Protein AF-A0A7G8ING2-F1 (afdb_monomer_lite)

Structure (mmCIF, N/CA/C/O backbone):
data_AF-A0A7G8ING2-F1
#
_entry.id   AF-A0A7G8ING2-F1
#
loop_
_atom_site.group_PDB
_atom_site.id
_atom_site.type_symbol
_atom_site.label_atom_id
_atom_site.label_alt_id
_atom_site.label_comp_id
_atom_site.label_asym_id
_atom_site.label_entity_id
_atom_site.label_seq_id
_atom_site.pdbx_PDB_ins_code
_atom_site.Cartn_x
_atom_site.Cartn_y
_atom_site.Cartn_z
_atom_site.occupancy
_atom_site.B_iso_or_equiv
_atom_site.auth_seq_id
_atom_site.auth_comp_id
_atom_site.auth_asym_id
_atom_site.auth_atom_id
_atom_site.pdbx_PDB_model_num
ATOM 1 N N . MET A 1 1 ? 24.746 0.618 13.694 1.00 43.81 1 MET A N 1
ATOM 2 C CA . MET A 1 1 ? 23.678 1.635 13.690 1.00 43.81 1 MET A CA 1
ATOM 3 C C . MET A 1 1 ? 23.930 2.465 12.447 1.00 43.81 1 MET A C 1
ATOM 5 O O . MET A 1 1 ? 24.952 3.132 12.414 1.00 43.81 1 MET A O 1
ATOM 9 N N . LEU A 1 2 ? 23.138 2.274 11.389 1.00 44.28 2 LEU A N 1
ATOM 10 C CA . LEU A 1 2 ? 23.275 3.047 10.148 1.00 44.28 2 LEU A CA 1
ATOM 11 C C . LEU A 1 2 ? 22.860 4.497 10.439 1.00 44.28 2 LEU A C 1
ATOM 13 O O . LEU A 1 2 ? 21.831 4.705 11.087 1.00 44.28 2 LEU A O 1
ATOM 17 N N . SER A 1 3 ? 23.682 5.474 10.047 1.00 44.00 3 SER A N 1
ATOM 18 C CA . SER A 1 3 ? 23.336 6.896 10.156 1.00 44.00 3 SER A CA 1
ATOM 19 C C . SER A 1 3 ? 22.284 7.239 9.099 1.00 44.00 3 SER A C 1
ATOM 21 O O . SER A 1 3 ? 22.276 6.646 8.023 1.00 44.00 3 SER A O 1
ATOM 23 N N . ALA A 1 4 ? 21.414 8.219 9.362 1.00 53.69 4 ALA A N 1
ATOM 24 C CA . ALA A 1 4 ? 20.434 8.707 8.381 1.00 53.69 4 ALA A CA 1
ATOM 25 C C . ALA A 1 4 ? 21.091 9.242 7.088 1.00 53.69 4 ALA A C 1
ATOM 27 O O . ALA A 1 4 ? 20.434 9.352 6.059 1.00 53.69 4 ALA A O 1
ATOM 28 N N . GLU A 1 5 ? 22.385 9.555 7.149 1.00 47.75 5 GLU A N 1
ATOM 29 C CA . GLU A 1 5 ? 23.207 10.048 6.039 1.00 47.75 5 GLU A CA 1
ATOM 30 C C . GLU A 1 5 ? 23.749 8.918 5.141 1.00 47.75 5 GLU A C 1
ATOM 32 O O . GLU A 1 5 ? 24.146 9.186 4.010 1.00 47.75 5 GLU A O 1
ATOM 37 N N . ASP A 1 6 ? 23.707 7.663 5.610 1.00 48.12 6 ASP A N 1
ATOM 38 C CA . ASP A 1 6 ? 24.101 6.463 4.853 1.00 48.12 6 ASP A CA 1
ATOM 39 C C . ASP A 1 6 ? 22.902 5.777 4.171 1.00 48.12 6 ASP A C 1
ATOM 41 O O . ASP A 1 6 ? 23.068 4.778 3.472 1.00 48.12 6 ASP A O 1
ATOM 45 N N . ALA A 1 7 ? 21.683 6.287 4.386 1.00 48.53 7 ALA A N 1
ATOM 46 C CA . ALA A 1 7 ? 20.473 5.780 3.753 1.00 48.53 7 ALA A CA 1
ATOM 47 C C . ALA A 1 7 ? 20.445 6.208 2.280 1.00 48.53 7 ALA A C 1
ATOM 49 O O . ALA A 1 7 ? 19.848 7.221 1.907 1.00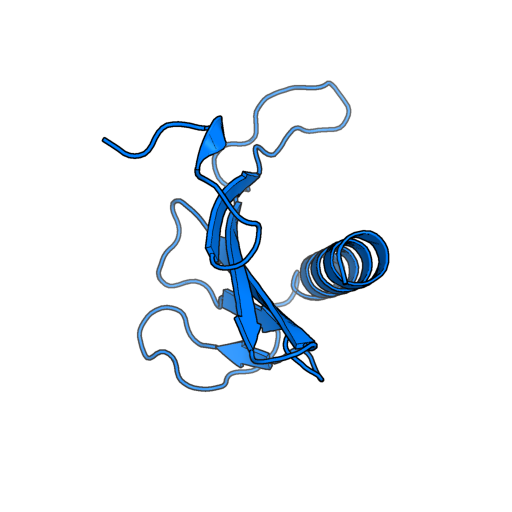 48.53 7 ALA A O 1
ATOM 50 N N . THR A 1 8 ? 21.096 5.435 1.414 1.00 54.00 8 THR A N 1
ATOM 51 C CA . THR A 1 8 ? 20.773 5.480 -0.008 1.00 54.00 8 THR A CA 1
ATOM 52 C C . THR A 1 8 ? 19.318 5.011 -0.161 1.00 54.00 8 THR A C 1
ATOM 54 O O . THR A 1 8 ? 18.892 4.092 0.539 1.00 54.00 8 THR A O 1
ATOM 57 N N . PRO A 1 9 ? 18.506 5.587 -1.067 1.00 55.00 9 PRO A N 1
ATOM 58 C CA . PRO A 1 9 ? 17.146 5.101 -1.345 1.00 55.00 9 PRO A CA 1
ATOM 59 C C . PRO A 1 9 ? 17.133 3.691 -1.974 1.00 55.00 9 PRO A C 1
ATOM 61 O O . PRO A 1 9 ? 16.134 3.287 -2.567 1.00 55.00 9 PRO A O 1
ATOM 64 N N . GLU A 1 10 ? 18.262 2.983 -1.919 1.00 61.47 10 GLU A N 1
ATOM 65 C CA . GLU A 1 10 ? 18.465 1.641 -2.439 1.00 61.47 10 GLU A CA 1
ATOM 66 C C . GLU A 1 10 ? 17.671 0.630 -1.616 1.00 61.47 10 GLU A C 1
ATOM 68 O O . GLU A 1 10 ? 17.087 -0.248 -2.240 1.00 61.47 10 GLU A O 1
ATOM 73 N N . ASP A 1 11 ? 17.536 0.854 -0.299 1.00 74.81 11 ASP A N 1
ATOM 74 C CA . ASP A 1 11 ? 16.621 0.152 0.607 1.00 74.81 11 ASP A CA 1
ATOM 75 C C . ASP A 1 11 ? 16.118 1.112 1.710 1.00 74.81 11 ASP A C 1
ATOM 77 O O . ASP A 1 11 ? 16.890 1.616 2.526 1.00 74.81 11 ASP A O 1
ATOM 81 N N . TYR A 1 12 ? 14.812 1.386 1.750 1.00 87.50 12 TYR A N 1
ATOM 82 C CA . TYR A 1 12 ? 14.165 2.206 2.780 1.00 87.50 12 TYR A CA 1
ATOM 83 C C . TYR A 1 12 ? 13.047 1.425 3.459 1.00 87.50 12 TYR A C 1
ATOM 85 O O . TYR A 1 12 ? 12.189 0.855 2.789 1.00 87.50 12 TYR A O 1
ATOM 93 N N . GLN A 1 13 ? 13.002 1.496 4.788 1.00 91.50 13 GLN A N 1
ATOM 94 C CA . GLN A 1 13 ? 11.871 1.035 5.581 1.00 91.50 13 GLN A CA 1
ATOM 95 C C . GLN A 1 13 ? 11.377 2.174 6.471 1.00 91.50 13 GLN A C 1
ATOM 97 O O . GLN A 1 13 ? 12.160 2.842 7.149 1.00 91.50 13 GLN A O 1
ATOM 102 N N . GLY A 1 14 ? 10.069 2.403 6.470 1.00 93.75 14 GLY A N 1
ATOM 103 C CA . GLY A 1 14 ? 9.440 3.454 7.256 1.00 93.75 14 GLY A CA 1
ATOM 104 C C . GLY A 1 14 ? 7.993 3.142 7.606 1.00 93.75 14 GLY A C 1
ATOM 105 O O . GLY A 1 14 ? 7.410 2.172 7.129 1.00 93.75 14 GLY A O 1
ATOM 106 N N . ARG A 1 15 ? 7.403 3.993 8.447 1.00 95.88 15 ARG A N 1
ATOM 107 C CA . ARG A 1 15 ? 5.997 3.903 8.858 1.00 95.88 15 ARG A CA 1
ATOM 108 C C . ARG A 1 15 ? 5.245 5.135 8.372 1.00 95.88 15 ARG A C 1
ATOM 110 O O . ARG A 1 15 ? 5.683 6.263 8.595 1.00 95.88 15 ARG A O 1
ATOM 117 N N . ILE A 1 16 ? 4.109 4.918 7.723 1.00 95.50 16 ILE A N 1
ATOM 118 C CA . ILE A 1 16 ? 3.161 5.961 7.343 1.00 95.50 16 ILE A CA 1
ATOM 119 C C . ILE A 1 16 ? 2.112 6.041 8.446 1.00 95.50 16 ILE A C 1
ATOM 121 O O . ILE A 1 16 ? 1.292 5.140 8.616 1.00 95.50 16 ILE A O 1
ATOM 125 N N . GLU A 1 17 ? 2.155 7.136 9.197 1.00 97.31 17 GLU A N 1
ATOM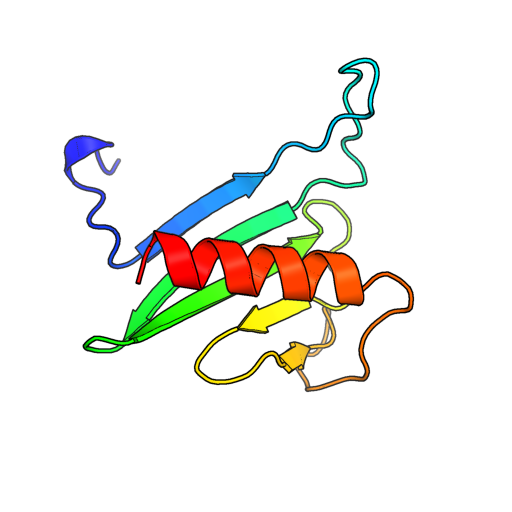 126 C CA . GLU A 1 17 ? 1.226 7.395 10.286 1.00 97.31 17 GLU A CA 1
ATOM 127 C C . GLU A 1 17 ? -0.104 7.945 9.768 1.00 97.31 17 GLU A C 1
ATOM 129 O O . GLU A 1 17 ? -0.168 9.068 9.260 1.00 97.31 17 GLU A O 1
ATOM 134 N N . CYS A 1 18 ? -1.186 7.185 9.933 1.00 95.44 18 CYS A N 1
ATOM 135 C CA . CYS A 1 18 ? -2.502 7.632 9.495 1.00 95.44 18 CYS A CA 1
ATOM 136 C C . CYS A 1 18 ? -3.130 8.637 10.475 1.00 95.44 18 CYS A C 1
ATOM 138 O O . CYS A 1 18 ? -3.050 8.501 11.707 1.00 95.44 18 CYS A O 1
ATOM 140 N N . ARG A 1 19 ? -3.786 9.653 9.909 1.00 97.25 19 ARG A N 1
ATOM 141 C CA . ARG A 1 19 ? -4.596 10.638 10.626 1.00 97.25 19 ARG A CA 1
ATOM 142 C C . ARG A 1 19 ? -5.912 10.868 9.896 1.00 97.25 19 ARG A C 1
ATOM 144 O O . ARG A 1 19 ? -5.957 10.764 8.670 1.00 97.25 19 ARG A O 1
ATOM 151 N N . ASN A 1 20 ? -6.967 11.193 10.636 1.00 95.81 20 ASN A N 1
ATOM 152 C CA . ASN A 1 20 ? -8.234 11.611 10.037 1.00 95.81 20 ASN A CA 1
ATOM 153 C C . ASN A 1 20 ? -8.186 13.081 9.569 1.00 95.81 20 ASN A C 1
ATOM 155 O O . ASN A 1 20 ? -7.169 13.762 9.714 1.00 95.81 20 ASN A O 1
ATOM 159 N N . GLY A 1 21 ? -9.293 13.576 9.003 1.00 95.69 21 GLY A N 1
ATOM 160 C CA . GLY A 1 21 ? -9.401 14.958 8.513 1.00 95.69 21 GLY A CA 1
ATOM 161 C C . GLY A 1 21 ? -9.227 16.034 9.592 1.00 95.69 21 GLY A C 1
ATOM 162 O O . GLY A 1 21 ? -8.826 17.147 9.269 1.00 95.69 21 GLY A O 1
ATOM 163 N N . GLU A 1 22 ? -9.446 15.683 10.859 1.00 97.38 22 GLU A N 1
ATOM 164 C CA . GLU A 1 22 ? -9.249 16.558 12.023 1.00 97.38 22 GLU A CA 1
ATOM 165 C C . GLU A 1 22 ? -7.813 16.472 12.584 1.00 97.38 22 GLU A C 1
ATOM 167 O O . GLU A 1 22 ? -7.456 17.164 13.535 1.00 97.38 22 GLU A O 1
ATOM 172 N N . GLY A 1 23 ? -6.957 15.624 11.998 1.00 96.12 23 GLY A N 1
ATOM 173 C CA . GLY A 1 23 ? -5.570 15.416 12.420 1.00 96.12 23 GLY A CA 1
ATOM 174 C C . GLY A 1 23 ? -5.389 14.410 13.563 1.00 96.12 23 GLY A C 1
ATOM 175 O O . GLY A 1 23 ? -4.255 14.198 14.017 1.00 96.12 23 GLY A O 1
ATOM 176 N N . GLU A 1 24 ? -6.462 13.759 14.015 1.00 98.00 24 GLU A N 1
ATOM 177 C CA . GLU A 1 24 ? -6.416 12.744 15.069 1.00 98.00 24 GLU A CA 1
ATOM 178 C C . GLU A 1 24 ? -5.739 11.468 14.570 1.00 98.00 24 GLU A C 1
ATOM 180 O O . GLU A 1 24 ? -5.873 11.081 13.410 1.00 98.00 24 GLU A O 1
ATOM 185 N N . ARG A 1 25 ? -4.995 10.805 15.458 1.00 97.12 25 ARG A N 1
ATOM 186 C CA . ARG A 1 25 ? -4.184 9.634 15.119 1.00 97.12 25 ARG A CA 1
ATOM 187 C C . ARG A 1 25 ? -5.044 8.373 14.983 1.00 97.12 25 ARG A C 1
ATOM 189 O O . ARG A 1 25 ? -5.695 7.993 15.948 1.00 97.12 25 ARG A O 1
ATOM 196 N N . LEU A 1 26 ? -4.944 7.692 13.839 1.00 96.69 26 LEU A N 1
ATOM 197 C CA . LEU A 1 26 ? -5.586 6.398 13.564 1.00 96.69 26 LEU A CA 1
ATOM 198 C C . LEU A 1 26 ? -4.516 5.306 13.439 1.00 96.69 26 LEU A C 1
ATOM 200 O O . LEU A 1 26 ? -4.001 5.052 12.352 1.00 96.69 26 LEU A O 1
ATOM 204 N N . ARG A 1 27 ? -4.104 4.712 14.562 1.00 95.94 27 ARG A N 1
ATOM 205 C CA . ARG A 1 27 ? -2.977 3.755 14.595 1.00 95.94 27 ARG A CA 1
ATOM 206 C C . ARG A 1 27 ? -3.283 2.470 13.834 1.00 95.94 27 ARG A C 1
ATOM 208 O O . ARG A 1 27 ? -2.414 1.920 13.176 1.00 95.94 27 ARG A O 1
ATOM 215 N N . GLU A 1 28 ? -4.533 2.035 13.884 1.00 94.75 28 GLU A N 1
ATOM 216 C CA . GLU A 1 28 ? -5.040 0.843 13.213 1.00 94.75 28 GLU A CA 1
ATOM 217 C C . GLU A 1 28 ? -4.958 0.929 11.682 1.00 94.75 28 GLU A C 1
ATOM 219 O O . GLU A 1 28 ? -4.994 -0.100 11.010 1.00 94.75 28 GLU A O 1
ATOM 224 N N . LEU A 1 29 ? -4.828 2.140 11.132 1.00 94.38 29 LEU A N 1
ATOM 225 C CA . LEU A 1 29 ? -4.680 2.386 9.698 1.00 94.38 29 LEU A CA 1
ATOM 226 C C . LEU A 1 29 ? -3.234 2.684 9.284 1.00 94.38 29 LEU A C 1
ATOM 228 O O . LEU A 1 29 ? -2.999 3.135 8.162 1.00 94.38 29 LEU A O 1
ATOM 232 N N . ASP A 1 30 ? -2.270 2.468 10.176 1.00 96.38 30 ASP A N 1
ATOM 233 C CA . ASP A 1 30 ? -0.866 2.639 9.839 1.00 96.38 30 ASP A CA 1
ATOM 234 C C . ASP A 1 30 ? -0.383 1.631 8.826 1.00 96.38 30 ASP A C 1
ATOM 236 O O . ASP A 1 30 ? -0.724 0.445 8.872 1.00 96.38 30 ASP A O 1
ATOM 240 N N . LEU A 1 31 ? 0.505 2.124 7.970 1.00 96.88 31 LEU A N 1
ATOM 241 C CA . LEU A 1 31 ? 1.177 1.300 6.991 1.00 96.88 31 LEU A CA 1
ATOM 242 C C . LEU A 1 31 ? 2.669 1.246 7.276 1.00 96.88 31 LEU A C 1
ATOM 244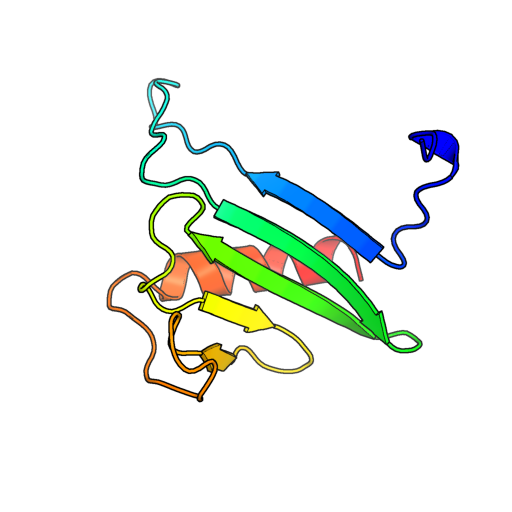 O O . LEU A 1 31 ? 3.299 2.257 7.592 1.00 96.88 31 LEU A O 1
ATOM 248 N N . GLU A 1 32 ? 3.235 0.067 7.103 1.00 96.69 32 GLU A N 1
ATOM 249 C CA . GLU A 1 32 ? 4.658 -0.108 6.873 1.00 96.69 32 GLU A CA 1
ATOM 250 C C . GLU A 1 32 ? 4.927 0.090 5.382 1.00 96.69 32 GLU A C 1
ATOM 252 O O . GLU A 1 32 ? 4.202 -0.426 4.527 1.00 96.69 32 GLU A O 1
ATOM 257 N N . LEU A 1 33 ? 5.945 0.891 5.082 1.00 96.25 33 LEU A N 1
ATOM 258 C CA . LEU A 1 33 ? 6.444 1.142 3.740 1.00 96.25 33 LEU A CA 1
ATOM 259 C C . LEU A 1 33 ? 7.848 0.566 3.642 1.00 96.25 33 LEU A C 1
ATOM 261 O O . LEU A 1 33 ? 8.756 1.021 4.336 1.00 96.25 33 LEU A O 1
ATOM 265 N N . GLU A 1 34 ? 8.027 -0.361 2.715 1.00 94.69 34 GLU A N 1
ATOM 266 C CA . GLU A 1 34 ? 9.340 -0.815 2.271 1.00 94.69 34 GLU A CA 1
ATOM 267 C C . GLU A 1 34 ? 9.551 -0.353 0.834 1.00 94.69 34 GLU A C 1
ATOM 269 O O . GLU A 1 34 ? 8.641 -0.442 0.011 1.00 94.69 34 GLU A O 1
ATOM 274 N N . MET A 1 35 ? 10.735 0.151 0.511 1.00 92.56 35 MET A N 1
ATOM 275 C CA . MET A 1 35 ? 11.124 0.534 -0.842 1.00 92.56 35 MET A CA 1
ATOM 276 C C . MET A 1 35 ? 12.503 -0.019 -1.143 1.00 92.56 35 MET A C 1
ATOM 278 O O . MET A 1 35 ? 13.386 0.069 -0.298 1.00 92.56 35 MET A O 1
ATOM 282 N N . TYR A 1 36 ? 12.690 -0.528 -2.353 1.00 88.31 36 TYR A N 1
ATOM 283 C CA . TYR A 1 36 ? 13.986 -1.017 -2.805 1.00 88.31 36 TYR A CA 1
ATOM 284 C C . TYR A 1 36 ? 14.154 -0.822 -4.308 1.00 88.31 36 TYR A C 1
ATOM 286 O O . TYR A 1 36 ? 13.184 -0.887 -5.079 1.00 88.31 36 TYR A O 1
ATOM 294 N N . ARG A 1 37 ? 15.392 -0.602 -4.758 1.00 87.19 37 ARG A N 1
ATOM 295 C CA . ARG A 1 37 ? 15.702 -0.492 -6.192 1.00 87.19 37 ARG A CA 1
ATOM 296 C C . ARG A 1 37 ? 16.267 -1.791 -6.746 1.00 87.19 37 ARG A C 1
ATOM 298 O O . ARG A 1 37 ? 17.220 -2.355 -6.226 1.00 87.19 37 ARG A O 1
ATOM 305 N N . SER A 1 38 ? 15.702 -2.239 -7.866 1.00 82.88 38 SER A N 1
ATOM 306 C CA . SER A 1 38 ? 16.263 -3.319 -8.677 1.00 82.88 38 SER A CA 1
ATOM 307 C C . SER A 1 38 ? 16.727 -2.737 -10.010 1.00 82.88 38 SER A C 1
ATOM 309 O O . SER A 1 38 ? 15.929 -2.476 -10.913 1.00 82.88 38 SER A O 1
ATOM 311 N N . GLY A 1 39 ? 18.026 -2.450 -10.115 1.00 85.69 39 GLY A N 1
ATOM 312 C CA . GLY A 1 39 ? 18.556 -1.652 -11.220 1.00 85.69 39 GLY A CA 1
ATOM 313 C C . GLY A 1 39 ? 17.992 -0.229 -11.184 1.00 85.69 39 GLY A C 1
ATOM 314 O O . GLY A 1 39 ? 18.165 0.479 -10.197 1.00 85.69 39 GLY A O 1
ATOM 315 N N . VAL A 1 40 ? 17.308 0.186 -12.253 1.00 83.62 40 VAL A N 1
ATOM 316 C CA . VAL A 1 40 ? 16.649 1.507 -12.335 1.00 83.62 40 VAL A CA 1
ATOM 317 C C . VAL A 1 40 ? 15.208 1.496 -11.818 1.00 83.62 40 VAL A C 1
ATOM 319 O O . VAL A 1 40 ? 14.621 2.556 -11.615 1.00 83.62 40 VAL A O 1
ATOM 322 N N . GLU A 1 41 ? 14.630 0.316 -11.589 1.00 88.00 41 GLU A N 1
ATOM 323 C CA . GLU A 1 41 ? 13.231 0.173 -11.193 1.00 88.00 41 GLU A CA 1
ATOM 324 C C . GLU A 1 41 ? 13.071 0.297 -9.678 1.00 88.00 41 GLU A C 1
ATOM 326 O O . GLU A 1 41 ? 13.667 -0.460 -8.908 1.00 88.00 41 GLU A O 1
ATOM 331 N N . LEU A 1 42 ? 12.209 1.221 -9.251 1.00 90.12 42 LEU A N 1
ATOM 332 C CA . LEU A 1 42 ? 11.759 1.318 -7.867 1.00 90.12 42 LEU A CA 1
ATOM 333 C C . LEU A 1 42 ? 10.620 0.326 -7.619 1.00 90.12 42 LEU A C 1
ATOM 335 O O . LEU A 1 42 ? 9.593 0.366 -8.308 1.00 90.12 42 LEU A O 1
ATOM 339 N N . ASN A 1 43 ? 10.780 -0.514 -6.604 1.00 92.50 43 ASN A N 1
ATOM 340 C CA . ASN A 1 43 ? 9.746 -1.389 -6.072 1.00 92.50 43 ASN A CA 1
ATOM 341 C C . ASN A 1 43 ? 9.372 -0.911 -4.671 1.00 92.50 43 ASN A C 1
ATOM 343 O O . ASN A 1 43 ? 10.211 -0.361 -3.956 1.00 92.50 43 ASN A O 1
ATOM 347 N N . LEU A 1 44 ? 8.121 -1.126 -4.275 1.00 95.19 44 LEU A N 1
ATOM 348 C CA . LEU A 1 44 ? 7.696 -0.866 -2.905 1.00 95.19 44 LEU A CA 1
ATOM 349 C C . LEU A 1 44 ? 6.684 -1.891 -2.408 1.00 95.19 44 LEU A C 1
ATOM 351 O O . LEU A 1 44 ? 5.968 -2.494 -3.210 1.00 95.19 44 LEU A O 1
ATOM 355 N N . THR A 1 45 ? 6.606 -2.032 -1.092 1.00 96.06 45 THR A N 1
ATOM 356 C CA . THR A 1 45 ? 5.588 -2.803 -0.382 1.00 96.06 45 THR A CA 1
ATOM 357 C C . THR A 1 45 ? 4.858 -1.881 0.589 1.00 96.06 45 THR A C 1
ATOM 359 O O . THR A 1 45 ? 5.488 -1.092 1.291 1.00 96.06 45 THR A O 1
ATOM 362 N N . LEU A 1 46 ? 3.529 -1.974 0.624 1.00 97.19 46 LEU A N 1
ATOM 363 C CA . LEU A 1 46 ? 2.681 -1.396 1.663 1.00 97.19 46 LEU A CA 1
ATOM 364 C C . LEU A 1 46 ? 2.008 -2.535 2.434 1.00 97.19 46 LEU A C 1
ATOM 366 O O . LEU A 1 46 ? 1.243 -3.303 1.846 1.00 97.19 46 LEU A O 1
ATOM 370 N N . ALA A 1 47 ? 2.265 -2.619 3.735 1.00 96.44 47 ALA A N 1
ATOM 371 C CA . ALA A 1 47 ? 1.661 -3.595 4.643 1.00 96.44 47 ALA A CA 1
ATOM 372 C C . ALA A 1 47 ? 0.997 -2.887 5.831 1.00 96.44 47 ALA A C 1
ATOM 374 O O . ALA A 1 47 ? 1.321 -1.741 6.128 1.00 96.44 47 ALA A O 1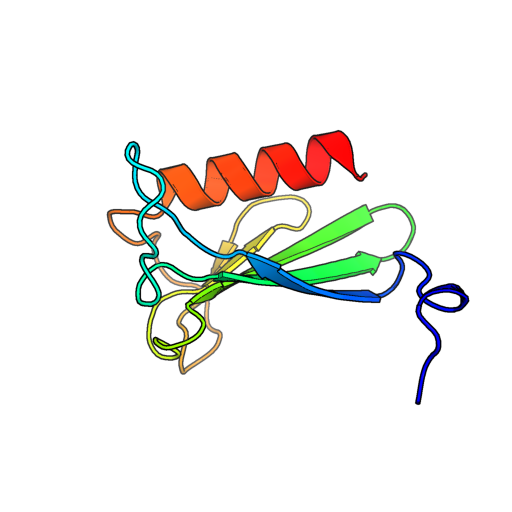
ATOM 375 N N . TRP A 1 48 ? 0.052 -3.541 6.505 1.00 95.56 48 TRP A N 1
ATOM 376 C CA . TRP A 1 48 ? -0.624 -2.973 7.675 1.00 95.56 48 TRP A CA 1
ATOM 377 C C . TRP A 1 48 ? 0.200 -3.224 8.938 1.00 95.56 48 TRP A C 1
ATOM 379 O O . TRP A 1 48 ? 0.410 -4.378 9.301 1.00 95.56 48 TRP A O 1
ATOM 389 N N . ALA A 1 49 ? 0.610 -2.160 9.633 1.00 95.31 49 ALA A N 1
ATOM 390 C CA . ALA A 1 49 ? 1.601 -2.255 10.712 1.00 95.31 49 ALA A CA 1
ATOM 391 C C . ALA A 1 49 ? 1.183 -3.184 11.865 1.00 95.31 49 ALA A C 1
ATOM 393 O O . ALA A 1 49 ? 1.988 -3.949 12.382 1.00 95.31 49 ALA A O 1
ATOM 394 N N . ASP A 1 50 ? -0.091 -3.133 12.255 1.00 94.44 50 ASP A N 1
ATOM 395 C CA . ASP A 1 50 ? -0.620 -3.894 13.393 1.00 94.44 50 ASP A CA 1
ATOM 396 C C . ASP A 1 50 ? -1.615 -4.991 12.946 1.00 94.44 50 ASP A C 1
ATOM 398 O O . ASP A 1 50 ? -2.380 -5.515 13.756 1.00 94.44 50 ASP A O 1
ATOM 402 N N . GLN A 1 51 ? -1.649 -5.324 11.646 1.00 94.31 51 GLN A N 1
ATOM 403 C CA . GLN A 1 51 ? -2.584 -6.301 11.062 1.00 94.31 51 GLN A CA 1
ATOM 404 C C . GLN A 1 51 ? -1.874 -7.216 10.039 1.00 94.31 51 GLN A C 1
ATOM 406 O O . GLN A 1 51 ? -2.186 -7.147 8.846 1.00 94.31 51 GLN A O 1
ATOM 411 N N . PRO A 1 52 ? -0.934 -8.076 10.479 1.00 90.75 52 PRO A N 1
ATOM 412 C CA . PRO A 1 52 ? -0.067 -8.856 9.587 1.00 90.75 52 PRO A CA 1
ATOM 413 C C . PRO A 1 52 ? -0.821 -9.848 8.692 1.00 90.75 52 PRO A C 1
ATOM 415 O O . PRO A 1 52 ? -0.343 -10.171 7.612 1.00 90.75 52 PRO A O 1
ATOM 418 N N . ASP A 1 53 ? -2.016 -10.285 9.092 1.00 94.12 53 ASP A N 1
ATOM 419 C CA . ASP A 1 53 ? -2.829 -11.227 8.312 1.00 94.12 53 ASP A CA 1
ATOM 420 C C . ASP A 1 53 ? -3.552 -10.551 7.133 1.00 94.12 53 ASP A C 1
ATOM 422 O O . ASP A 1 53 ? -4.066 -11.218 6.232 1.00 94.12 53 ASP A O 1
ATOM 426 N N . ARG A 1 54 ? -3.637 -9.211 7.120 1.00 95.69 54 ARG A N 1
ATOM 427 C CA . ARG A 1 54 ? -4.300 -8.496 6.024 1.00 95.69 54 ARG A CA 1
ATOM 428 C C . ARG A 1 54 ? -3.433 -8.519 4.766 1.00 95.69 54 ARG A C 1
ATOM 430 O O . ARG A 1 54 ? -2.212 -8.426 4.860 1.00 95.69 54 ARG A O 1
ATOM 437 N N . PRO A 1 55 ? -4.054 -8.553 3.571 1.00 97.50 55 PRO A N 1
ATOM 438 C CA . PRO A 1 55 ? -3.309 -8.475 2.328 1.00 97.50 55 PRO A CA 1
ATOM 439 C C . PRO A 1 55 ? -2.394 -7.249 2.266 1.00 97.50 55 PRO A C 1
ATOM 441 O O . PRO A 1 55 ? -2.830 -6.126 2.536 1.00 97.50 55 PRO A O 1
ATOM 444 N N . MET A 1 56 ? -1.150 -7.474 1.853 1.00 97.38 56 MET A N 1
ATOM 445 C CA . MET A 1 56 ? -0.160 -6.438 1.579 1.00 97.38 56 MET A CA 1
ATOM 446 C C . MET A 1 56 ? -0.066 -6.170 0.075 1.00 97.38 56 MET A C 1
ATOM 448 O O . MET A 1 56 ? -0.296 -7.056 -0.755 1.00 97.38 56 MET A O 1
ATOM 452 N N . LEU A 1 57 ? 0.273 -4.937 -0.286 1.00 98.12 57 LEU A N 1
ATOM 453 C CA . LEU A 1 57 ? 0.433 -4.515 -1.670 1.00 98.12 57 LEU A CA 1
ATOM 454 C C . LEU A 1 57 ? 1.914 -4.446 -2.016 1.00 98.12 57 LEU A C 1
ATOM 456 O O . LEU A 1 57 ? 2.624 -3.590 -1.500 1.00 98.12 57 LEU A O 1
ATOM 460 N N . TRP A 1 58 ? 2.350 -5.262 -2.966 1.00 96.69 58 TRP A N 1
ATOM 461 C CA . TRP A 1 58 ? 3.625 -5.069 -3.642 1.00 96.69 58 TRP A CA 1
ATOM 462 C C . TRP A 1 58 ? 3.422 -4.313 -4.955 1.00 96.69 58 TRP A C 1
ATOM 464 O O . TRP A 1 58 ? 2.483 -4.583 -5.706 1.00 96.69 58 TRP A O 1
ATOM 4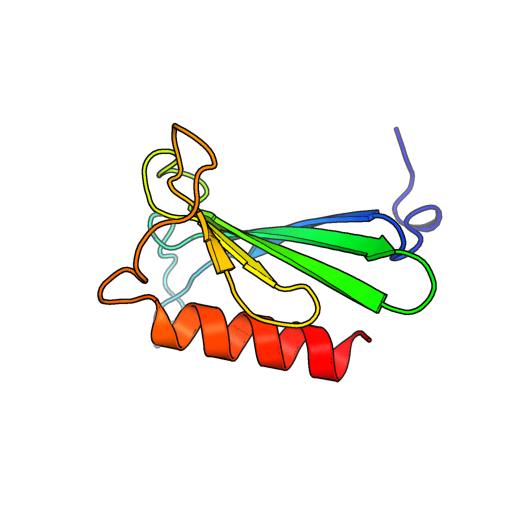74 N N . HIS A 1 59 ? 4.309 -3.373 -5.261 1.00 95.62 59 HIS A N 1
ATOM 475 C CA . HIS A 1 59 ? 4.255 -2.583 -6.482 1.00 95.62 59 HIS A CA 1
ATOM 476 C C . HIS A 1 59 ? 5.645 -2.457 -7.120 1.00 95.62 59 HIS A C 1
ATOM 478 O O . HIS A 1 59 ? 6.368 -1.488 -6.892 1.00 95.62 59 HIS A O 1
ATOM 484 N N . GLY A 1 60 ? 5.981 -3.415 -7.987 1.00 92.31 60 GLY A N 1
ATOM 485 C CA . GLY A 1 60 ? 6.999 -3.253 -9.031 1.00 92.31 60 GLY A CA 1
ATOM 486 C C . GLY A 1 60 ? 6.369 -2.664 -10.290 1.00 92.31 60 GLY A C 1
ATOM 487 O O . GLY A 1 60 ? 5.598 -1.714 -10.196 1.00 92.31 60 GLY A O 1
ATOM 488 N N . GLN A 1 61 ? 6.600 -3.243 -11.471 1.00 90.00 61 GLN A N 1
ATOM 489 C CA . GLN A 1 61 ? 5.995 -2.762 -12.728 1.00 90.00 61 GLN A CA 1
ATOM 490 C C . GLN A 1 61 ? 4.455 -2.676 -12.674 1.00 90.00 61 GLN A C 1
ATOM 492 O O . GLN A 1 61 ? 3.864 -1.723 -13.186 1.00 90.00 61 GLN A O 1
ATOM 497 N N . HIS A 1 62 ? 3.815 -3.635 -12.000 1.00 93.19 62 HIS A N 1
ATOM 498 C CA . HIS A 1 62 ? 2.370 -3.687 -11.779 1.00 93.19 62 HIS A CA 1
ATOM 499 C C . HIS A 1 62 ? 2.059 -3.965 -10.300 1.00 93.19 62 HIS A C 1
ATOM 501 O O . HIS A 1 62 ? 2.844 -4.660 -9.650 1.00 93.19 62 HIS A O 1
ATOM 507 N N . PRO A 1 63 ? 0.928 -3.461 -9.769 1.00 96.75 63 PRO A N 1
ATOM 508 C CA . PRO A 1 63 ? 0.500 -3.781 -8.414 1.00 96.75 63 PRO A CA 1
ATOM 509 C C . PRO A 1 63 ? 0.099 -5.258 -8.298 1.00 96.75 63 PRO A C 1
ATOM 511 O O . PRO A 1 63 ? -0.594 -5.806 -9.161 1.00 96.75 63 PRO A O 1
ATOM 514 N N . VAL A 1 64 ? 0.518 -5.895 -7.208 1.00 97.88 64 VAL A N 1
ATOM 515 C CA . VAL A 1 64 ? 0.179 -7.271 -6.845 1.00 97.88 64 VAL A CA 1
ATOM 516 C C . VAL A 1 64 ? -0.208 -7.302 -5.374 1.00 97.88 64 VAL A C 1
ATOM 518 O O . VAL A 1 64 ? 0.571 -6.914 -4.509 1.00 97.88 64 VAL A O 1
ATOM 521 N N . TRP A 1 65 ? -1.406 -7.806 -5.094 1.00 98.25 65 TRP A N 1
ATOM 522 C CA . TRP A 1 65 ? -1.836 -8.106 -3.734 1.00 98.25 65 TRP A CA 1
ATOM 523 C C . TRP A 1 65 ? -1.332 -9.476 -3.319 1.00 98.25 65 TRP A C 1
ATOM 525 O O . TRP A 1 65 ? -1.460 -10.441 -4.080 1.00 98.25 65 TRP A O 1
ATOM 535 N N . MET A 1 66 ? -0.766 -9.547 -2.124 1.00 98.00 66 MET A N 1
ATOM 536 C CA . MET A 1 66 ? -0.280 -10.772 -1.509 1.00 98.00 66 MET A CA 1
ATOM 537 C C . MET A 1 66 ? -0.987 -10.969 -0.177 1.00 98.00 66 MET A C 1
ATOM 539 O O . MET A 1 66 ? -1.192 -10.021 0.573 1.00 98.00 66 MET A O 1
ATOM 543 N N . ASP A 1 67 ? -1.380 -12.202 0.090 1.00 96.88 67 ASP A N 1
ATOM 544 C CA . ASP A 1 67 ? -1.891 -12.639 1.377 1.00 96.88 67 ASP A CA 1
ATOM 545 C C . ASP A 1 67 ? -0.835 -12.413 2.470 1.00 96.88 67 ASP A C 1
ATOM 547 O O . ASP A 1 67 ? 0.339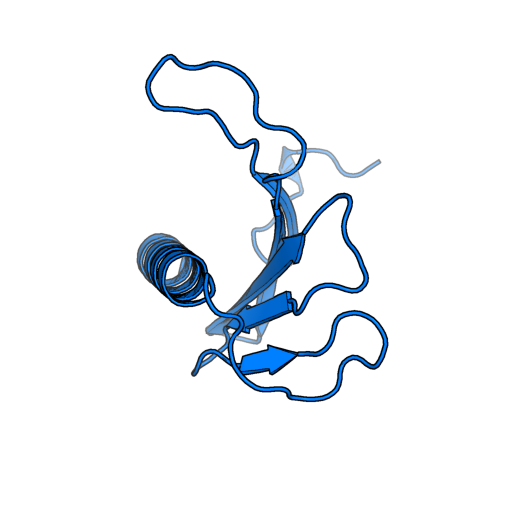 -12.727 2.262 1.00 96.88 67 ASP A O 1
ATOM 551 N N . GLY A 1 68 ? -1.254 -11.838 3.600 1.00 90.94 68 GLY A N 1
ATOM 552 C CA . GLY A 1 68 ? -0.349 -11.390 4.659 1.00 90.94 68 GLY A CA 1
ATOM 553 C C . GLY A 1 68 ? 0.392 -12.534 5.356 1.00 90.94 68 GLY A C 1
ATOM 554 O O . GLY A 1 68 ? 1.562 -12.401 5.704 1.00 90.94 68 GLY A O 1
ATOM 555 N N . GLU A 1 69 ? -0.260 -13.692 5.470 1.00 91.75 69 GLU A N 1
ATOM 556 C CA . GLU A 1 69 ? 0.296 -14.873 6.132 1.00 91.75 69 GLU A CA 1
ATOM 557 C C . GLU A 1 69 ? 1.140 -15.726 5.173 1.00 91.75 69 GLU A C 1
ATOM 559 O O . GLU A 1 69 ? 2.262 -16.125 5.484 1.00 91.75 69 GLU A O 1
ATOM 564 N N . SER A 1 70 ? 0.614 -16.023 3.982 1.00 93.50 70 SER A N 1
ATOM 565 C CA . SER A 1 70 ? 1.251 -16.961 3.051 1.00 93.50 70 SER A CA 1
ATOM 566 C C . SER A 1 70 ? 2.188 -16.312 2.032 1.00 93.50 70 SER A C 1
ATOM 568 O O . SER A 1 70 ? 2.911 -17.032 1.336 1.00 93.50 70 SER A O 1
ATOM 570 N N . GLY A 1 71 ? 2.133 -14.986 1.867 1.00 91.00 71 GLY A N 1
ATOM 571 C CA . GLY A 1 71 ? 2.861 -14.244 0.832 1.00 91.00 71 GLY A CA 1
ATOM 572 C C . GLY A 1 71 ? 2.414 -14.566 -0.601 1.00 91.00 71 GLY A C 1
ATOM 573 O O . GLY A 1 71 ? 3.027 -14.119 -1.571 1.00 91.00 71 GLY A O 1
ATOM 574 N N . LYS A 1 72 ? 1.359 -15.370 -0.777 1.00 96.31 72 LYS A N 1
ATOM 575 C CA . LYS A 1 72 ? 0.858 -15.760 -2.098 1.00 96.31 72 LYS A CA 1
ATOM 576 C C . LYS A 1 72 ? -0.041 -14.681 -2.666 1.00 96.31 72 LYS A C 1
ATOM 578 O O . LYS A 1 72 ? -0.774 -14.017 -1.943 1.00 96.31 72 LYS A O 1
ATOM 583 N N . ARG A 1 73 ? -0.052 -14.563 -3.992 1.00 97.69 73 ARG A N 1
ATOM 584 C CA . ARG A 1 73 ? -0.952 -13.641 -4.687 1.00 97.69 73 ARG A CA 1
ATOM 585 C C . ARG A 1 73 ? -2.414 -13.898 -4.305 1.00 97.69 73 ARG A C 1
ATOM 587 O O . ARG A 1 73 ? -2.879 -15.034 -4.386 1.00 97.69 73 ARG A O 1
ATOM 594 N N . CYS A 1 74 ? -3.138 -12.834 -3.982 1.00 97.56 74 CYS A N 1
ATOM 595 C CA . CYS A 1 74 ? -4.561 -12.863 -3.660 1.00 97.56 74 CYS A CA 1
ATOM 596 C C . CYS A 1 74 ? -5.333 -11.781 -4.440 1.00 97.56 74 CYS A C 1
ATOM 598 O O . CYS A 1 74 ? -4.773 -11.058 -5.272 1.00 97.56 74 CYS A O 1
ATOM 600 N N . SER A 1 75 ? -6.649 -11.713 -4.231 1.00 96.69 75 SER A N 1
ATOM 601 C CA . SER A 1 75 ? -7.483 -10.623 -4.744 1.00 96.69 75 SER A CA 1
ATOM 602 C C . SER A 1 75 ? -7.285 -9.348 -3.925 1.00 96.69 75 SER A C 1
ATOM 604 O O . SER A 1 75 ? -7.062 -9.420 -2.719 1.00 96.69 75 SER A O 1
ATOM 606 N N . SER A 1 76 ? -7.448 -8.188 -4.565 1.00 96.31 76 SER A N 1
ATOM 607 C CA . SER A 1 76 ? -7.457 -6.900 -3.863 1.00 96.31 76 SER A CA 1
ATOM 608 C C . SER A 1 76 ? -8.515 -6.888 -2.748 1.00 96.31 76 SER A C 1
ATOM 610 O O . SER A 1 76 ? -9.637 -7.355 -2.988 1.00 96.31 76 SER A O 1
ATOM 612 N N . PRO A 1 77 ? -8.192 -6.383 -1.542 1.00 94.75 77 PRO A N 1
ATOM 613 C CA . PRO A 1 77 ? -9.185 -6.176 -0.498 1.00 94.75 77 PRO A CA 1
ATOM 614 C C . PRO A 1 77 ? -10.152 -5.047 -0.893 1.00 94.75 77 PRO A C 1
ATOM 616 O O . PRO A 1 77 ? -9.879 -4.251 -1.792 1.00 94.75 77 PRO A O 1
ATOM 619 N N . ALA A 1 78 ? -11.297 -4.954 -0.212 1.00 93.31 78 ALA A N 1
ATOM 620 C CA . ALA A 1 78 ? -12.340 -3.974 -0.541 1.00 93.31 78 ALA A CA 1
ATOM 621 C C . ALA A 1 78 ? -11.841 -2.514 -0.501 1.00 93.31 78 ALA A C 1
ATOM 623 O O . ALA A 1 78 ? -12.304 -1.669 -1.265 1.00 93.31 78 ALA A O 1
ATOM 624 N N . ASP A 1 79 ? -10.871 -2.231 0.362 1.00 89.00 79 ASP A N 1
ATOM 625 C CA . ASP A 1 79 ? -10.209 -0.943 0.553 1.00 89.00 79 ASP A CA 1
ATOM 626 C C . ASP A 1 79 ? -8.847 -0.848 -0.163 1.00 89.00 79 ASP A C 1
ATOM 628 O O . ASP A 1 79 ? -8.042 0.031 0.139 1.00 89.00 79 ASP A O 1
ATOM 632 N N . GLY A 1 80 ? -8.577 -1.719 -1.141 1.00 94.50 80 GLY A N 1
ATOM 633 C CA . GLY A 1 80 ? -7.285 -1.775 -1.826 1.00 94.50 80 GLY A CA 1
ATOM 634 C C . GLY A 1 80 ? -7.025 -0.627 -2.808 1.00 94.50 80 GLY A C 1
ATOM 635 O O . GLY A 1 80 ? -5.886 -0.185 -2.964 1.00 94.50 80 GLY A O 1
ATOM 636 N N . ALA A 1 81 ? -8.061 -0.082 -3.452 1.00 96.12 81 ALA A N 1
ATOM 637 C CA . ALA A 1 81 ? -7.886 0.942 -4.490 1.00 96.12 81 ALA A CA 1
ATOM 638 C C . ALA A 1 81 ? -7.155 2.221 -4.005 1.00 96.12 81 ALA A C 1
ATOM 640 O O . ALA A 1 81 ? -6.275 2.712 -4.722 1.00 96.12 81 ALA A O 1
ATOM 641 N N . PRO A 1 82 ? -7.439 2.768 -2.804 1.00 94.88 82 PRO A N 1
ATOM 642 C CA . PRO A 1 82 ? -6.638 3.841 -2.216 1.00 94.88 82 PRO A CA 1
ATOM 643 C C . PRO A 1 82 ? -5.153 3.497 -2.033 1.00 94.88 82 PRO A C 1
ATOM 645 O O . PRO A 1 82 ? -4.306 4.338 -2.342 1.00 94.88 82 PRO A O 1
ATOM 648 N N . LEU A 1 83 ? -4.824 2.279 -1.586 1.00 95.81 83 LEU A N 1
ATOM 649 C CA . LEU A 1 83 ? -3.437 1.839 -1.390 1.00 95.81 83 LEU A CA 1
ATOM 650 C C . LEU A 1 83 ? -2.701 1.720 -2.729 1.00 95.81 83 LEU A C 1
ATOM 652 O O . LEU A 1 83 ? -1.578 2.204 -2.855 1.00 95.81 83 LEU A O 1
ATOM 656 N N . GLU A 1 84 ? -3.350 1.180 -3.764 1.00 97.75 84 GLU A N 1
ATOM 657 C CA . GLU A 1 84 ? -2.788 1.161 -5.122 1.00 97.75 84 GLU A CA 1
ATOM 658 C C . GLU A 1 84 ? -2.531 2.573 -5.658 1.00 97.75 84 GLU A C 1
ATOM 660 O O . GLU A 1 84 ? -1.500 2.840 -6.282 1.00 97.75 84 GLU A O 1
ATOM 665 N N . ALA A 1 85 ? -3.454 3.505 -5.407 1.00 97.06 85 ALA A N 1
ATOM 666 C CA . ALA A 1 85 ? -3.291 4.894 -5.811 1.00 97.06 85 ALA A CA 1
ATOM 667 C C . ALA A 1 85 ? -2.148 5.593 -5.056 1.00 97.06 85 ALA A C 1
ATOM 669 O O . ALA A 1 85 ? -1.435 6.397 -5.661 1.00 97.06 85 ALA A O 1
ATOM 670 N N . LEU A 1 86 ? -1.962 5.301 -3.764 1.00 96.00 86 LEU A N 1
ATOM 671 C CA . LEU A 1 86 ? -0.835 5.789 -2.967 1.00 96.00 86 LEU A CA 1
ATOM 672 C C . LEU A 1 86 ? 0.491 5.230 -3.493 1.00 96.00 86 LEU A C 1
ATOM 674 O O . LEU A 1 86 ? 1.378 6.010 -3.831 1.00 96.00 86 LEU A O 1
ATOM 678 N N . ALA A 1 87 ? 0.595 3.909 -3.650 1.00 95.62 87 ALA A N 1
ATOM 679 C CA . ALA A 1 87 ? 1.774 3.230 -4.183 1.00 95.62 87 ALA A CA 1
ATOM 680 C C . ALA A 1 87 ? 2.190 3.789 -5.551 1.00 95.62 87 ALA A C 1
ATOM 682 O O . ALA A 1 87 ? 3.350 4.141 -5.765 1.00 95.62 87 ALA A O 1
ATOM 683 N N . ARG A 1 88 ? 1.228 3.964 -6.465 1.00 95.94 88 ARG A N 1
ATOM 684 C CA . ARG A 1 88 ? 1.483 4.555 -7.785 1.00 95.94 88 ARG A CA 1
ATOM 685 C C . ARG A 1 88 ? 2.026 5.983 -7.690 1.00 95.94 88 ARG A C 1
ATOM 687 O O . ARG A 1 88 ? 2.919 6.337 -8.454 1.00 95.94 88 ARG A O 1
ATOM 694 N N . ARG A 1 89 ? 1.501 6.804 -6.772 1.00 95.81 89 ARG A N 1
ATOM 695 C CA . ARG A 1 89 ? 1.982 8.180 -6.552 1.00 95.81 89 ARG A CA 1
ATOM 696 C C . ARG A 1 89 ? 3.383 8.207 -5.950 1.00 95.81 89 ARG A C 1
ATOM 698 O O . ARG A 1 89 ? 4.203 8.979 -6.427 1.00 95.81 89 ARG A O 1
ATOM 705 N N . LEU A 1 90 ? 3.663 7.356 -4.961 1.00 93.31 90 LEU A N 1
ATOM 706 C CA . LEU A 1 90 ? 4.999 7.224 -4.375 1.00 93.31 90 LEU A CA 1
ATOM 707 C C . LEU A 1 90 ? 6.021 6.841 -5.450 1.00 93.31 90 LEU A C 1
ATOM 709 O O . LEU A 1 90 ? 7.020 7.536 -5.603 1.00 93.31 90 LEU A O 1
ATOM 713 N N . ARG A 1 91 ? 5.726 5.823 -6.272 1.00 91.88 91 ARG A N 1
ATOM 714 C CA . ARG A 1 91 ? 6.605 5.445 -7.390 1.00 91.88 91 ARG A CA 1
ATOM 715 C C . ARG A 1 91 ? 6.810 6.589 -8.378 1.00 91.88 91 ARG A C 1
ATOM 717 O O . ARG A 1 91 ? 7.938 6.846 -8.755 1.00 91.88 91 ARG A O 1
ATOM 724 N N . ALA A 1 92 ? 5.758 7.308 -8.766 1.00 91.94 92 ALA A N 1
ATOM 725 C CA . ALA A 1 92 ? 5.886 8.415 -9.717 1.00 91.94 92 ALA A CA 1
ATOM 726 C C . ALA A 1 92 ? 6.728 9.597 -9.195 1.00 91.94 92 ALA A C 1
ATOM 728 O O . ALA A 1 92 ? 7.301 10.327 -9.997 1.00 91.94 92 ALA A O 1
ATOM 729 N N . LEU A 1 93 ? 6.769 9.810 -7.876 1.00 91.81 93 LEU A N 1
ATOM 730 C CA . LEU A 1 93 ? 7.525 10.901 -7.253 1.00 91.81 93 LEU A CA 1
ATOM 731 C C . LEU A 1 93 ? 8.972 10.525 -6.924 1.00 91.81 93 LEU A C 1
ATOM 733 O O . LEU A 1 93 ? 9.809 11.414 -6.802 1.00 91.81 93 LEU A O 1
ATOM 737 N N . LEU A 1 94 ? 9.241 9.234 -6.724 1.00 87.38 94 LEU A N 1
ATOM 738 C CA . LEU A 1 94 ? 10.517 8.743 -6.208 1.00 87.38 94 LEU A CA 1
ATOM 739 C C . LEU A 1 94 ? 11.327 7.944 -7.234 1.00 87.38 94 LEU A C 1
ATOM 741 O O . LEU A 1 94 ? 12.512 7.732 -6.988 1.00 87.38 94 LEU A O 1
ATOM 745 N N . ALA A 1 95 ? 10.721 7.463 -8.326 1.00 76.19 95 ALA A N 1
ATOM 746 C CA . ALA A 1 95 ? 11.402 6.662 -9.348 1.00 76.19 95 ALA A CA 1
ATOM 747 C C . ALA A 1 95 ? 12.430 7.474 -10.136 1.00 76.19 95 ALA A C 1
ATOM 749 O O . ALA A 1 95 ? 12.084 8.567 -10.639 1.00 76.19 95 ALA A O 1
#

Radius of gyration: 13.9 Å; chains: 1; bounding box: 36×34×28 Å

pLDDT: mean 89.24, std 14.18, range [43.81, 98.25]

Foldseek 3Di:
DDDPVNDDLQWDWDKDFDADPVRHTDLQAIWIKIWHDDDPWIKIKTDGPVCQQDWIWIDTPHIFTAGSPPRHTDDQDPPRPVVRVVRVVCRVVPD

Sequence (95 aa):
MLSAEDATPEDYQGRIECRNGEGERLRELDLELEMYRSGVELNLTLAWADQPDRPMLWHGQHPVWMDGESGKRCSSPADGAPLEALARRLRALLA

Secondary structure (DSSP, 8-state):
---TTS--TTEEEEEE--B-TT--B-GGG-EEEEEEEETTEEEEEEEETT-TTSPEEEESSSEEEE-TTT--B-PPPTTHHHHHHHHHHHHHHH-